Protein AF-A0A7L0DGQ9-F1 (afdb_monomer)

Foldseek 3Di:
DWKWKWWAADPPDDTDTQDGRQFDGDPPRDPQWGWHDDDPDIDIGRHPDDPVSPTDMDMDDDDPD

Sequence (65 aa):
SYVGWYQQKVPGTAPVTVIYGSSSRPSGIPTRFSGSASGSTGTLTISGVQPEDEAVYFCGGYDGS

Mean predicted aligned error: 3.0 Å

Solvent-accessible surface area (backbone atoms only — not comparable to full-atom values): 4022 Å² total; per-residue (Å²): 114,36,35,33,32,29,42,29,72,52,94,95,53,84,60,42,74,53,26,37,80,25,51,45,61,50,90,93,56,64,86,43,57,47,38,43,68,56,92,96,46,75,46,80,44,65,58,82,80,51,81,87,69,63,55,52,75,46,76,49,78,47,70,93,120

Organism: NCBI:txid118793

Secondary structure (DSSP, 8-state):
-EEEEEEESSTTSPPEEEEBTTTB--TTS-TTEEEEEETTEEEEEETT--GGG-SEEEEEEE---

InterPro domains:
  IPR007110 Immunoglobulin-like domain [PS50835] (1-65)
  IPR013106 Immunoglobulin V-set domain [PF07686] (2-60)
  IPR013106 Immunoglobulin V-set domain [SM00406] (2-61)
  IPR013783 Immunoglobulin-like fold [G3DSA:2.60.40.10] (1-64)
  IPR036179 Immunoglobulin-like domain superfamily [SSF48726] (2-63)
  IPR050150 Immunoglobulin Variable Light Chain [PTHR23267] (2-59)

pLDDT: mean 94.49, std 6.98, range [60.81, 98.38]

Structure (mmCIF, N/CA/C/O backbone):
data_AF-A0A7L0DGQ9-F1
#
_entry.id   AF-A0A7L0DGQ9-F1
#
loop_
_atom_site.group_PDB
_atom_site.id
_atom_site.type_symbol
_atom_site.label_atom_id
_atom_site.label_alt_id
_atom_site.label_comp_id
_atom_site.label_asym_id
_atom_site.label_entity_id
_atom_site.label_seq_id
_atom_site.pdbx_PDB_ins_code
_atom_site.Cartn_x
_atom_site.Cartn_y
_atom_site.Cartn_z
_atom_site.occupancy
_atom_site.B_iso_or_equiv
_atom_site.auth_seq_id
_atom_site.auth_comp_id
_atom_site.auth_asym_id
_atom_site.auth_atom_id
_atom_site.pdbx_PDB_model_num
ATOM 1 N N . SER A 1 1 ? 10.807 -5.822 -12.875 1.00 78.44 1 SER A N 1
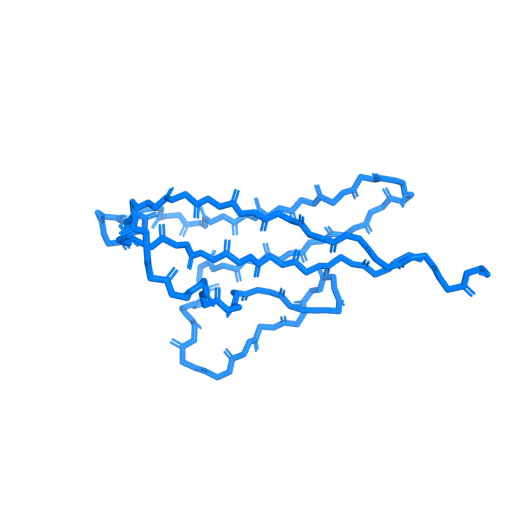ATOM 2 C CA . SER A 1 1 ? 10.406 -6.140 -11.499 1.00 78.44 1 SER A CA 1
ATOM 3 C C . SER A 1 1 ? 9.015 -5.585 -11.269 1.00 78.44 1 SER A C 1
ATOM 5 O O . SER A 1 1 ? 8.771 -4.427 -11.607 1.00 78.44 1 SER A O 1
ATOM 7 N N . TYR A 1 2 ? 8.092 -6.416 -10.793 1.00 89.25 2 TYR A N 1
ATOM 8 C CA . TYR A 1 2 ? 6.772 -5.977 -10.345 1.00 89.25 2 TYR A CA 1
ATOM 9 C C . TYR A 1 2 ? 6.731 -6.025 -8.831 1.00 89.25 2 TYR A C 1
ATOM 11 O O . TYR A 1 2 ? 7.324 -6.912 -8.229 1.00 89.25 2 TYR A O 1
ATOM 19 N N . VAL A 1 3 ? 5.996 -5.114 -8.211 1.00 95.31 3 VAL A N 1
ATOM 20 C CA . VAL A 1 3 ? 5.774 -5.153 -6.766 1.00 95.31 3 VAL A CA 1
ATOM 21 C C . VAL A 1 3 ? 4.282 -5.075 -6.468 1.00 95.31 3 VAL A C 1
ATOM 23 O O . VAL A 1 3 ? 3.505 -4.458 -7.200 1.00 95.31 3 VAL A O 1
ATOM 26 N N . GLY A 1 4 ? 3.868 -5.804 -5.439 1.00 96.44 4 GLY A N 1
ATOM 27 C CA . GLY A 1 4 ? 2.524 -5.791 -4.882 1.00 96.44 4 GLY A CA 1
ATOM 28 C C . GLY A 1 4 ? 2.557 -5.359 -3.422 1.00 96.44 4 GLY A C 1
ATOM 29 O O . GLY A 1 4 ? 3.567 -5.542 -2.741 1.00 96.44 4 GLY A O 1
ATOM 30 N N . TRP A 1 5 ? 1.449 -4.797 -2.948 1.00 98.38 5 TRP A N 1
ATOM 31 C CA . TRP A 1 5 ? 1.273 -4.322 -1.581 1.00 98.38 5 TRP A CA 1
ATOM 32 C C . TRP A 1 5 ? 0.014 -4.911 -0.988 1.00 98.38 5 TRP A C 1
ATOM 34 O O . TRP A 1 5 ? -1.024 -5.005 -1.652 1.00 98.38 5 TRP A O 1
ATOM 44 N N . TYR A 1 6 ? 0.113 -5.251 0.288 1.00 98.00 6 TYR A N 1
ATOM 45 C CA . TYR A 1 6 ? -0.923 -5.948 1.021 1.00 98.00 6 TYR A CA 1
ATOM 46 C C . TYR A 1 6 ? -1.119 -5.292 2.383 1.00 98.00 6 TYR A C 1
ATOM 48 O O . TYR A 1 6 ? -0.148 -4.942 3.051 1.00 98.00 6 TYR A O 1
ATOM 56 N N . GLN A 1 7 ? -2.374 -5.136 2.786 1.00 98.12 7 GLN A N 1
ATOM 57 C CA . GLN A 1 7 ? -2.785 -4.557 4.057 1.00 98.12 7 GLN A CA 1
ATOM 58 C C . GLN A 1 7 ? -3.348 -5.660 4.956 1.00 98.12 7 GLN A C 1
ATOM 60 O O . GLN A 1 7 ? -4.294 -6.352 4.579 1.00 98.12 7 GLN A O 1
ATOM 65 N N . GLN A 1 8 ? -2.803 -5.802 6.161 1.00 98.25 8 GLN A N 1
ATOM 66 C CA . GLN A 1 8 ? -3.33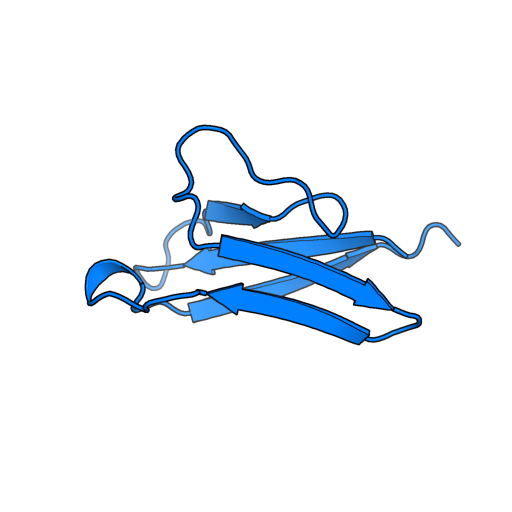1 -6.679 7.202 1.00 98.25 8 GLN A CA 1
ATOM 67 C C . GLN A 1 8 ? -3.789 -5.827 8.387 1.00 98.25 8 GLN A C 1
ATOM 69 O O . GLN A 1 8 ? -2.972 -5.292 9.134 1.00 98.25 8 GLN A O 1
ATOM 74 N N . LYS A 1 9 ? -5.109 -5.693 8.552 1.00 96.44 9 LYS A N 1
ATOM 75 C CA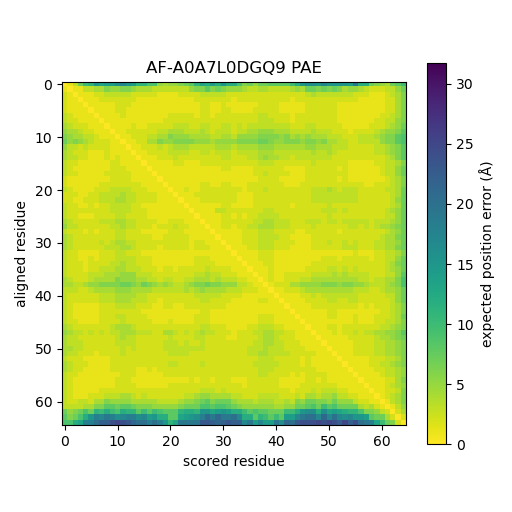 . LYS A 1 9 ? -5.699 -4.908 9.650 1.00 96.44 9 LYS A CA 1
ATOM 76 C C . LYS A 1 9 ? -5.724 -5.668 10.973 1.00 96.44 9 LYS A C 1
ATOM 78 O O . LYS A 1 9 ? -5.520 -5.081 12.025 1.00 96.44 9 LYS A O 1
ATOM 83 N N . VAL A 1 10 ? -5.973 -6.977 10.920 1.00 96.81 10 VAL A N 1
ATOM 84 C CA . VAL A 1 10 ? -6.093 -7.821 12.115 1.00 96.81 10 VAL A CA 1
ATOM 85 C C . VAL A 1 10 ? -4.995 -8.884 12.092 1.00 96.81 10 VAL A C 1
ATOM 87 O O . VAL A 1 10 ? -4.934 -9.660 11.131 1.00 96.81 10 VAL A O 1
ATOM 90 N N . PRO A 1 11 ? -4.130 -8.962 13.119 1.00 94.69 11 PRO A N 1
ATOM 91 C CA . PRO A 1 11 ? -3.132 -10.021 13.220 1.00 94.69 11 PRO A CA 1
ATOM 92 C C . PRO A 1 11 ? -3.764 -11.413 13.093 1.00 94.69 11 PRO A C 1
ATOM 94 O O . PRO A 1 11 ? -4.799 -11.695 13.691 1.00 94.69 11 PRO A O 1
ATOM 97 N N . GLY A 1 12 ? -3.154 -12.281 12.285 1.00 94.19 12 GLY A N 1
ATOM 98 C CA . GLY A 1 12 ? -3.653 -13.639 12.029 1.00 94.19 12 GLY A CA 1
ATOM 99 C C . GLY A 1 12 ? -4.722 -13.751 10.933 1.00 94.19 12 GLY A C 1
ATOM 100 O O . GLY A 1 12 ? -5.127 -14.863 10.606 1.00 94.19 12 GLY A O 1
ATOM 101 N N . THR A 1 13 ? -5.153 -12.640 10.323 1.00 95.94 13 THR A N 1
ATOM 102 C CA . THR A 1 13 ? -6.049 -12.658 9.149 1.00 95.94 13 THR A CA 1
ATOM 103 C C . THR A 1 13 ? -5.283 -12.606 7.830 1.00 95.94 13 THR A C 1
ATOM 105 O O . THR A 1 13 ? -4.126 -12.184 7.787 1.00 95.94 13 THR A O 1
ATOM 108 N N . ALA A 1 14 ? -5.919 -13.032 6.737 1.00 96.06 14 ALA A N 1
ATOM 109 C CA . ALA A 1 14 ? -5.327 -12.935 5.408 1.00 96.06 14 ALA A CA 1
ATOM 110 C C . ALA A 1 14 ? -5.144 -11.456 4.993 1.00 96.06 14 ALA A C 1
ATOM 112 O O . ALA A 1 14 ? -6.097 -10.680 5.103 1.00 96.06 14 ALA A O 1
ATOM 113 N N . PRO A 1 15 ? -3.958 -11.050 4.499 1.00 97.25 15 PRO A N 1
ATOM 114 C CA . PRO A 1 15 ? -3.756 -9.711 3.956 1.00 97.25 15 PRO A CA 1
ATOM 115 C C . PRO A 1 15 ? -4.633 -9.448 2.725 1.00 97.25 15 PRO A C 1
ATOM 117 O O . PRO A 1 15 ? -4.819 -10.322 1.880 1.00 97.25 15 PRO A O 1
ATOM 120 N N . VAL A 1 16 ? -5.118 -8.215 2.588 1.00 97.38 16 VAL A N 1
ATOM 121 C CA . VAL A 1 16 ? -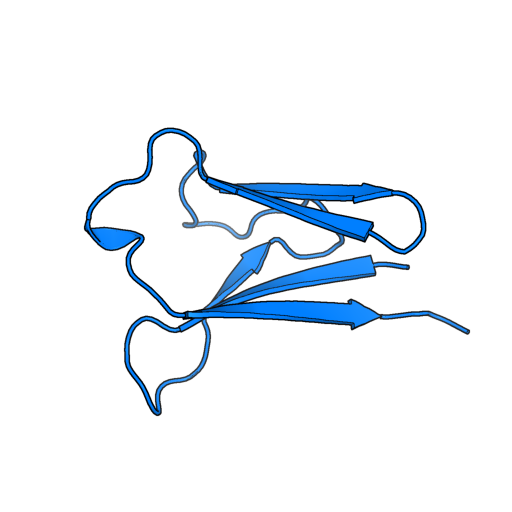5.867 -7.744 1.415 1.00 97.38 16 VAL A CA 1
ATOM 122 C C . VAL A 1 16 ? -4.914 -7.030 0.466 1.00 97.38 16 VAL A C 1
ATOM 124 O O . VAL A 1 16 ? -4.162 -6.153 0.885 1.00 97.38 16 VAL A O 1
ATOM 127 N N . THR A 1 17 ? -4.942 -7.364 -0.822 1.00 98.00 17 THR A N 1
ATOM 128 C CA . THR A 1 17 ? -4.156 -6.646 -1.836 1.00 98.00 17 THR A CA 1
ATOM 129 C C . THR A 1 17 ? -4.655 -5.210 -1.991 1.00 98.00 17 THR A C 1
ATOM 131 O O . THR A 1 17 ? -5.828 -4.990 -2.286 1.00 98.00 17 THR A O 1
ATOM 134 N N . VAL A 1 18 ? -3.757 -4.232 -1.846 1.00 98.19 18 VAL A N 1
ATOM 135 C CA . VAL A 1 18 ? -4.063 -2.804 -2.047 1.00 98.19 18 VAL A CA 1
ATOM 136 C C . VAL A 1 18 ? -3.519 -2.270 -3.368 1.00 98.19 18 VAL A C 1
ATOM 138 O O . VAL A 1 18 ? -4.197 -1.485 -4.023 1.00 98.19 18 VAL A O 1
ATOM 141 N N . ILE A 1 19 ? -2.341 -2.732 -3.799 1.00 98.38 19 ILE A N 1
ATOM 142 C CA . ILE A 1 19 ? -1.753 -2.428 -5.110 1.00 98.38 19 ILE A CA 1
ATOM 143 C C . ILE A 1 19 ? -1.139 -3.710 -5.680 1.00 98.38 19 ILE A C 1
ATOM 145 O O . ILE A 1 19 ? -0.480 -4.457 -4.961 1.00 98.38 19 ILE A O 1
ATOM 149 N N . TYR A 1 20 ? -1.325 -3.954 -6.973 1.00 96.38 20 TYR A N 1
ATOM 150 C CA . TYR A 1 20 ? -0.686 -5.022 -7.737 1.00 96.38 20 TYR A CA 1
ATOM 151 C C . TYR A 1 20 ? -0.043 -4.457 -9.006 1.00 96.38 20 TYR A C 1
ATOM 153 O O . TYR A 1 20 ? -0.358 -3.349 -9.442 1.00 96.38 20 TYR A O 1
ATOM 161 N N . GLY A 1 21 ? 0.879 -5.213 -9.608 1.00 94.69 21 GLY A N 1
ATOM 162 C CA . GLY A 1 21 ? 1.529 -4.802 -10.857 1.00 94.69 21 GLY A CA 1
ATOM 163 C C . GLY A 1 21 ? 2.203 -3.430 -10.761 1.00 94.69 21 GLY A C 1
ATOM 164 O O . GLY A 1 21 ? 2.162 -2.659 -11.714 1.00 94.69 21 GLY A O 1
ATOM 165 N N . SER A 1 22 ? 2.769 -3.099 -9.599 1.00 95.56 22 SER A N 1
ATOM 166 C CA . SER A 1 22 ? 3.443 -1.836 -9.275 1.00 95.56 22 SER A CA 1
ATOM 167 C C . SER A 1 22 ? 2.559 -0.591 -9.139 1.00 95.56 22 SER A C 1
ATOM 169 O O . SER A 1 22 ? 2.916 0.290 -8.365 1.00 95.56 22 SER A O 1
ATOM 171 N N . SER A 1 23 ? 1.425 -0.494 -9.836 1.00 96.44 23 SER A N 1
ATOM 172 C CA . SER A 1 23 ? 0.589 0.722 -9.838 1.00 96.44 23 SER A CA 1
ATOM 173 C C . SER A 1 23 ? -0.917 0.478 -9.940 1.00 96.44 23 SER A C 1
ATOM 175 O O . SER A 1 23 ? -1.705 1.411 -9.773 1.00 96.44 23 SER A O 1
ATOM 177 N N . SER A 1 24 ? -1.343 -0.758 -10.200 1.00 97.12 24 SER A N 1
ATOM 178 C CA . SER A 1 24 ? -2.754 -1.080 -10.396 1.00 97.12 24 SER A CA 1
ATOM 179 C C . SER A 1 24 ? -3.440 -1.322 -9.059 1.00 97.12 24 SER A C 1
ATOM 181 O O . SER A 1 24 ? -2.936 -2.037 -8.197 1.00 97.12 24 SER A O 1
ATOM 183 N N . ARG A 1 25 ? -4.617 -0.732 -8.879 1.00 97.62 25 ARG A N 1
ATOM 184 C CA . ARG A 1 25 ? -5.400 -0.832 -7.648 1.00 97.62 25 ARG A CA 1
ATOM 185 C C . ARG A 1 25 ? -6.634 -1.711 -7.883 1.00 97.62 25 ARG A C 1
ATOM 187 O O . ARG A 1 25 ? -7.347 -1.460 -8.857 1.00 97.62 25 ARG A O 1
ATOM 194 N N . PRO A 1 26 ? -6.910 -2.728 -7.045 1.00 97.94 26 PRO A N 1
ATOM 195 C CA . PRO A 1 26 ? -8.132 -3.520 -7.164 1.00 97.94 26 PRO A CA 1
ATOM 196 C C . PRO A 1 26 ? -9.403 -2.679 -6.977 1.00 97.94 26 PRO A C 1
ATOM 198 O O . PRO A 1 26 ? -9.393 -1.635 -6.320 1.00 97.94 26 PRO A O 1
ATOM 201 N N . SER A 1 27 ? -10.519 -3.171 -7.519 1.00 97.12 27 SER A N 1
ATOM 202 C CA . SER A 1 27 ? -11.852 -2.621 -7.245 1.00 97.12 27 SER A CA 1
ATOM 203 C C . SER A 1 27 ? -12.133 -2.594 -5.738 1.00 97.12 27 SER A C 1
ATOM 205 O O . SER A 1 27 ? -11.823 -3.551 -5.033 1.00 97.12 27 SER A O 1
ATOM 207 N N . GLY A 1 28 ? -12.746 -1.514 -5.250 1.00 95.88 28 GLY A N 1
ATOM 208 C CA . GLY A 1 28 ? -13.117 -1.357 -3.839 1.00 95.88 28 GLY A CA 1
ATOM 209 C C . GLY A 1 28 ? -12.007 -0.821 -2.930 1.00 95.88 28 GLY A C 1
ATOM 210 O O . GLY A 1 28 ? -12.296 -0.458 -1.793 1.00 95.88 28 GLY A O 1
ATOM 211 N N . ILE A 1 29 ? -10.765 -0.698 -3.414 1.00 97.69 29 ILE A N 1
ATOM 212 C CA . ILE A 1 29 ? -9.700 -0.020 -2.665 1.00 97.69 29 ILE A CA 1
ATOM 213 C C . ILE A 1 29 ? -9.796 1.501 -2.889 1.00 97.69 29 ILE A C 1
ATOM 215 O O . ILE A 1 29 ? -9.888 1.941 -4.043 1.00 97.69 29 ILE A O 1
ATOM 219 N N . PRO A 1 30 ? -9.758 2.322 -1.820 1.00 97.50 30 PRO A N 1
ATOM 220 C CA . PRO A 1 30 ? -9.901 3.771 -1.923 1.00 97.50 30 PRO A CA 1
ATOM 221 C C . PRO A 1 30 ? -8.889 4.441 -2.859 1.00 97.50 30 PRO A C 1
ATOM 223 O O . PRO A 1 30 ? -7.727 4.041 -2.952 1.00 97.50 30 PRO A O 1
ATOM 226 N N . THR A 1 31 ? -9.309 5.535 -3.503 1.00 97.00 31 THR A N 1
ATOM 227 C CA . THR A 1 31 ? -8.485 6.269 -4.480 1.00 97.00 31 THR A CA 1
ATOM 228 C C . THR A 1 31 ? -7.212 6.880 -3.900 1.00 97.00 31 THR A C 1
ATOM 230 O O . THR A 1 31 ? -6.274 7.134 -4.655 1.00 97.00 31 THR A O 1
ATOM 233 N N . ARG A 1 32 ? -7.166 7.048 -2.574 1.00 97.69 32 ARG A N 1
ATOM 234 C CA . ARG A 1 32 ? -6.007 7.530 -1.815 1.00 97.69 32 ARG A CA 1
ATOM 235 C C . ARG A 1 32 ? -4.787 6.607 -1.837 1.00 97.69 32 ARG A C 1
ATOM 237 O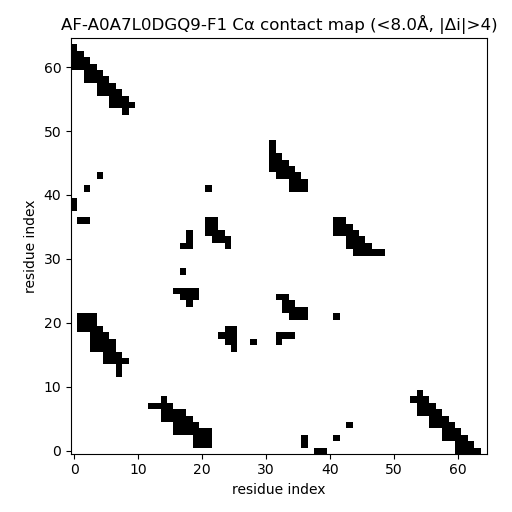 O . ARG A 1 32 ? -3.695 7.081 -1.548 1.00 97.69 32 ARG A O 1
ATOM 244 N N . PHE A 1 33 ? -4.950 5.322 -2.158 1.00 98.31 33 PHE A N 1
ATOM 245 C CA . PHE A 1 33 ? -3.830 4.383 -2.278 1.00 98.31 33 PHE A CA 1
ATOM 246 C C . PHE A 1 33 ? -3.242 4.430 -3.685 1.00 98.31 33 PHE A C 1
ATOM 248 O O . PHE A 1 33 ? -3.948 4.144 -4.647 1.00 98.31 33 PHE A O 1
ATOM 255 N N . SER A 1 34 ? -1.953 4.699 -3.833 1.00 98.06 34 SER A N 1
ATOM 256 C CA . SER A 1 34 ? -1.250 4.594 -5.117 1.00 98.06 34 SER A CA 1
ATOM 257 C C . SER A 1 34 ? 0.095 3.906 -4.947 1.00 98.06 34 SER A C 1
ATOM 259 O O . SER A 1 34 ? 0.751 4.092 -3.925 1.00 98.06 34 SER A O 1
ATOM 261 N N . GLY A 1 35 ? 0.521 3.145 -5.953 1.00 97.25 35 GLY A N 1
ATOM 262 C CA . GLY A 1 35 ? 1.846 2.533 -5.979 1.00 97.25 35 GLY A CA 1
ATOM 263 C C . GLY A 1 35 ? 2.680 2.995 -7.163 1.00 97.25 35 GLY A C 1
ATOM 264 O O . GLY A 1 35 ? 2.150 3.365 -8.215 1.00 97.25 35 GLY A O 1
ATOM 265 N N . SER A 1 36 ? 3.993 2.956 -6.979 1.00 95.56 36 SER A N 1
ATOM 266 C CA . SER A 1 36 ? 4.978 3.135 -8.038 1.00 95.56 36 SER A CA 1
ATOM 267 C C . SER A 1 36 ? 6.202 2.254 -7.787 1.00 95.56 36 SER A C 1
ATOM 269 O O . SER A 1 36 ? 6.435 1.768 -6.677 1.00 95.56 36 SER A O 1
ATOM 271 N N . ALA A 1 37 ? 6.990 2.029 -8.836 1.00 93.81 37 ALA A N 1
ATOM 272 C CA . ALA A 1 37 ? 8.251 1.308 -8.747 1.00 93.81 37 ALA A CA 1
ATOM 273 C C . ALA A 1 37 ? 9.284 1.934 -9.687 1.00 93.81 37 ALA A C 1
ATOM 275 O O . ALA A 1 37 ? 8.960 2.288 -10.821 1.00 93.81 37 ALA A O 1
ATOM 276 N N . SER A 1 38 ? 10.523 2.056 -9.216 1.00 92.00 38 SER A N 1
ATOM 277 C CA . SER A 1 38 ? 11.673 2.506 -9.999 1.00 92.00 38 SER A CA 1
ATOM 278 C C . SER A 1 38 ? 12.911 1.723 -9.575 1.00 92.00 38 SER A C 1
ATOM 280 O O . SER A 1 38 ? 13.259 1.693 -8.394 1.00 92.00 38 SER A O 1
ATOM 282 N N . GLY A 1 39 ? 13.566 1.055 -10.528 1.00 88.25 39 GLY A N 1
ATOM 283 C CA . GLY A 1 39 ? 14.682 0.152 -10.235 1.00 88.25 39 GLY A CA 1
ATOM 284 C C . GLY A 1 39 ? 14.283 -0.933 -9.228 1.00 88.25 39 GLY A C 1
AT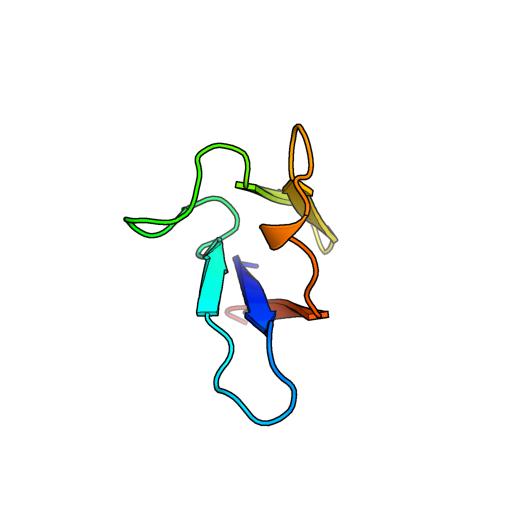OM 285 O O . GLY A 1 39 ? 13.331 -1.675 -9.460 1.00 88.25 39 GLY A O 1
ATOM 286 N N . SER A 1 40 ? 15.005 -1.000 -8.107 1.00 89.69 40 SER A N 1
ATOM 287 C CA . SER A 1 40 ? 14.757 -1.913 -6.980 1.00 89.69 40 SER A CA 1
ATOM 288 C C . SER A 1 40 ? 13.912 -1.295 -5.857 1.00 89.69 40 SER A C 1
ATOM 290 O O . SER A 1 40 ? 13.788 -1.880 -4.782 1.00 89.69 40 SER A O 1
ATOM 292 N N . THR A 1 41 ? 13.362 -0.097 -6.060 1.00 92.50 41 THR A N 1
ATOM 293 C CA . THR A 1 41 ? 12.590 0.627 -5.047 1.00 92.50 41 THR A CA 1
ATOM 294 C C . THR A 1 41 ? 11.117 0.665 -5.433 1.00 92.50 41 THR A C 1
ATOM 296 O O . THR A 1 41 ? 10.741 1.226 -6.461 1.00 92.50 41 THR A O 1
ATOM 299 N N . GLY A 1 42 ? 10.270 0.092 -4.577 1.00 94.12 42 GLY A N 1
ATOM 300 C CA . GLY A 1 42 ? 8.820 0.268 -4.621 1.00 94.12 42 GLY A CA 1
ATOM 301 C C . GLY A 1 42 ? 8.370 1.354 -3.645 1.00 94.12 42 GLY A C 1
ATOM 302 O O . GLY A 1 42 ? 8.939 1.499 -2.565 1.00 94.12 42 GLY A O 1
ATOM 303 N N . THR A 1 43 ? 7.337 2.112 -3.995 1.00 96.81 43 THR A N 1
ATOM 304 C CA . THR A 1 43 ? 6.708 3.103 -3.113 1.00 96.81 43 THR A CA 1
ATOM 305 C C . THR A 1 43 ? 5.204 2.870 -3.062 1.00 96.81 43 THR A C 1
ATOM 307 O O . THR A 1 43 ? 4.556 2.767 -4.098 1.00 96.81 43 THR A O 1
ATOM 310 N N . LEU A 1 44 ? 4.652 2.814 -1.848 1.00 98.19 44 LEU A N 1
ATOM 311 C CA . LEU A 1 44 ? 3.218 2.934 -1.596 1.00 98.19 44 LEU A CA 1
ATOM 312 C C . LEU A 1 44 ? 2.958 4.312 -1.006 1.00 98.19 44 LEU A C 1
ATOM 314 O O . LEU A 1 44 ? 3.593 4.710 -0.033 1.00 98.19 44 LEU A O 1
ATOM 318 N N . THR A 1 45 ? 2.007 5.025 -1.586 1.00 98.25 45 THR A N 1
ATOM 319 C CA . THR A 1 45 ? 1.549 6.321 -1.102 1.00 98.25 45 THR A CA 1
ATOM 320 C C . THR 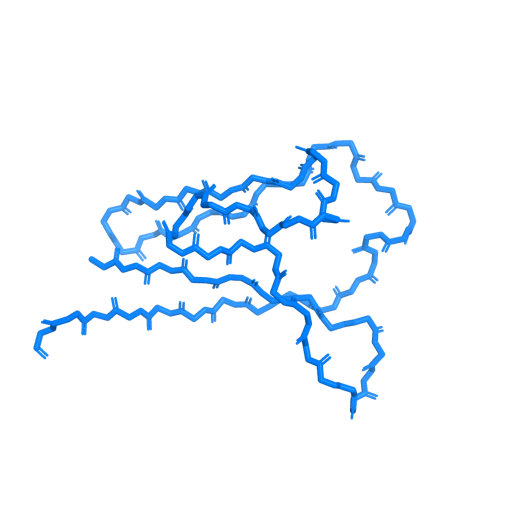A 1 45 ? 0.095 6.201 -0.682 1.00 98.25 45 THR A C 1
ATOM 322 O O . THR A 1 45 ? -0.727 5.655 -1.416 1.00 98.25 45 THR A O 1
ATOM 325 N N . ILE A 1 46 ? -0.213 6.722 0.504 1.00 98.31 46 ILE A N 1
ATOM 326 C CA . ILE A 1 46 ? -1.570 6.832 1.035 1.00 98.31 46 ILE A CA 1
ATOM 327 C C . ILE A 1 46 ? -1.826 8.322 1.266 1.00 98.31 46 ILE A C 1
ATOM 329 O O . ILE A 1 46 ? -1.314 8.909 2.217 1.00 98.31 46 ILE A O 1
ATOM 333 N N . SER A 1 47 ? -2.549 8.969 0.353 1.00 98.00 47 SER A N 1
ATOM 334 C CA . SER A 1 47 ? -2.820 10.408 0.434 1.00 98.00 47 SER A CA 1
ATOM 335 C C . SER A 1 47 ? -4.000 10.697 1.362 1.00 98.00 47 SER A C 1
ATOM 337 O O . SER A 1 47 ? -5.093 10.190 1.127 1.00 98.00 47 SER A O 1
ATOM 339 N N . GLY A 1 48 ? -3.821 11.553 2.368 1.00 97.38 48 GLY A N 1
ATOM 340 C CA . GLY A 1 48 ? -4.899 11.861 3.315 1.00 97.38 48 GLY A CA 1
ATOM 341 C C . GLY A 1 48 ? -5.274 10.644 4.160 1.00 97.38 48 GLY A C 1
ATOM 342 O O . GLY A 1 48 ? -6.421 10.208 4.133 1.00 97.38 48 GLY A O 1
ATOM 343 N N . VAL A 1 49 ? -4.277 10.086 4.855 1.00 97.69 49 VAL A N 1
ATOM 344 C CA . VAL A 1 49 ? -4.415 8.932 5.756 1.00 97.69 49 VAL A CA 1
ATOM 345 C C . VAL A 1 49 ? -5.596 9.124 6.709 1.00 97.69 49 VAL A C 1
ATOM 347 O O . VAL A 1 49 ? -5.741 10.184 7.320 1.00 97.69 49 VAL A O 1
ATOM 350 N N . GLN A 1 50 ? -6.419 8.086 6.837 1.00 97.75 50 GLN A N 1
ATOM 351 C CA . GLN A 1 50 ? -7.590 8.050 7.714 1.00 97.75 50 GLN A CA 1
ATOM 352 C C . GLN A 1 50 ? -7.421 6.973 8.803 1.00 97.75 50 GLN A C 1
ATOM 354 O O . GLN A 1 50 ? -6.588 6.079 8.638 1.00 97.75 50 GLN A O 1
ATOM 359 N N . PRO A 1 51 ? -8.189 7.013 9.912 1.00 97.62 51 PRO A N 1
ATOM 360 C CA . PRO A 1 51 ? -8.070 6.024 10.989 1.00 97.62 51 PRO A CA 1
ATOM 361 C C . PRO A 1 51 ? -8.218 4.574 10.513 1.00 97.62 51 PRO A C 1
ATOM 363 O O . PRO A 1 51 ? -7.530 3.683 10.996 1.00 97.62 51 PRO A O 1
ATOM 366 N N . GLU A 1 52 ? -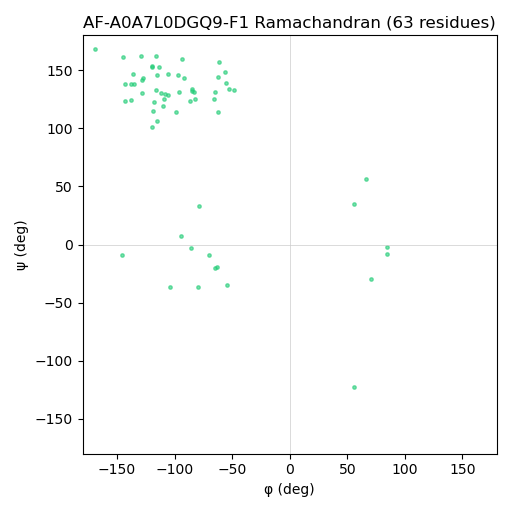9.067 4.317 9.517 1.00 95.12 52 GLU A N 1
ATOM 367 C CA . GLU A 1 52 ? -9.251 2.974 8.966 1.00 95.12 52 GLU A CA 1
ATOM 368 C C . GLU A 1 52 ? -8.059 2.444 8.152 1.00 95.12 52 GLU A C 1
ATOM 370 O O . GLU A 1 52 ? -8.075 1.271 7.761 1.00 95.12 52 GLU A O 1
ATOM 375 N N . ASP A 1 53 ? -7.060 3.281 7.865 1.00 96.75 53 ASP A N 1
ATOM 376 C CA . ASP A 1 53 ? -5.825 2.886 7.188 1.00 96.75 53 ASP A CA 1
ATOM 377 C C . ASP A 1 53 ? -4.776 2.339 8.180 1.00 96.75 53 ASP A C 1
ATOM 379 O O . ASP A 1 53 ? -3.710 1.892 7.752 1.00 96.75 53 ASP A O 1
ATOM 383 N N . GLU A 1 54 ? -5.059 2.333 9.488 1.00 97.19 54 GLU A N 1
ATOM 384 C CA . GLU A 1 54 ? -4.216 1.687 10.497 1.00 97.19 54 GLU A CA 1
ATOM 385 C C . GLU A 1 54 ? -4.143 0.172 10.246 1.00 97.19 54 GLU A C 1
ATOM 387 O O . GLU A 1 54 ? -5.143 -0.549 10.297 1.00 97.19 54 GLU A O 1
ATOM 392 N N . ALA A 1 55 ? -2.946 -0.306 9.904 1.00 97.50 55 ALA A N 1
ATOM 393 C CA . ALA A 1 55 ? -2.688 -1.692 9.540 1.00 97.50 55 ALA A CA 1
ATOM 394 C C . ALA A 1 55 ? -1.182 -1.975 9.465 1.00 97.50 55 ALA A C 1
ATOM 396 O O . ALA A 1 55 ? -0.360 -1.059 9.384 1.00 97.50 55 ALA A O 1
ATOM 397 N N . VAL A 1 56 ? -0.830 -3.258 9.377 1.00 98.12 56 VAL A N 1
ATOM 398 C CA . VAL A 1 56 ? 0.491 -3.678 8.903 1.00 98.12 56 V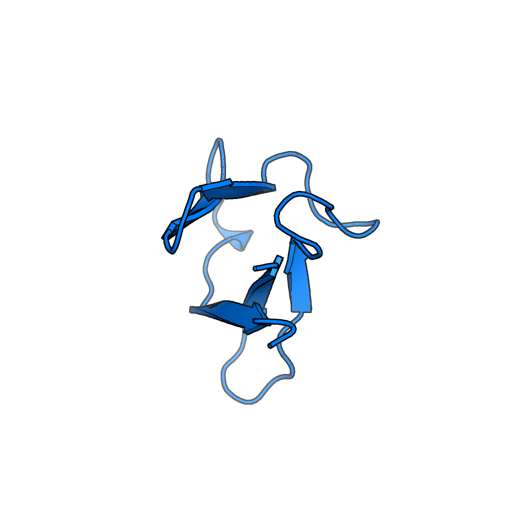AL A CA 1
ATOM 399 C C . VAL A 1 56 ? 0.468 -3.751 7.378 1.00 98.12 56 VAL A C 1
ATOM 401 O O . VAL A 1 56 ? -0.440 -4.343 6.789 1.00 98.12 56 VAL A O 1
ATOM 404 N N . TYR A 1 57 ? 1.476 -3.158 6.740 1.00 98.00 57 TYR A N 1
ATOM 405 C CA . TYR A 1 57 ? 1.631 -3.164 5.289 1.00 98.00 57 TYR A CA 1
ATOM 406 C C . TYR A 1 57 ? 2.836 -4.001 4.883 1.00 98.00 57 TYR A C 1
ATOM 408 O O . TYR A 1 57 ? 3.942 -3.801 5.382 1.00 98.00 57 TYR A O 1
ATOM 416 N N . PHE A 1 58 ? 2.620 -4.907 3.936 1.00 97.56 58 PHE A N 1
ATOM 417 C CA . PHE A 1 58 ? 3.656 -5.757 3.362 1.00 97.56 58 PHE A CA 1
ATOM 418 C C . PHE A 1 58 ? 3.832 -5.430 1.886 1.00 97.56 58 PHE A C 1
ATOM 420 O O . PHE A 1 58 ? 2.851 -5.146 1.196 1.00 97.56 58 PHE A O 1
ATOM 427 N N . CYS A 1 59 ? 5.064 -5.525 1.391 1.00 96.00 59 CYS A N 1
ATOM 428 C CA . CYS A 1 59 ? 5.343 -5.541 -0.037 1.00 96.00 59 CYS A CA 1
ATOM 429 C C . CYS A 1 59 ? 5.903 -6.904 -0.459 1.00 96.00 59 CYS A C 1
ATOM 431 O O . CYS A 1 59 ? 6.512 -7.618 0.335 1.00 96.00 59 CYS A O 1
ATOM 433 N N . GLY A 1 60 ? 5.676 -7.267 -1.717 1.00 93.38 60 GLY A N 1
ATOM 434 C CA . GLY A 1 60 ? 6.267 -8.447 -2.339 1.00 93.38 60 GLY A CA 1
ATOM 435 C C . GLY A 1 60 ? 6.721 -8.105 -3.746 1.00 93.38 60 GLY A C 1
ATOM 436 O O . GLY A 1 60 ? 5.923 -7.600 -4.535 1.00 93.38 60 GLY A O 1
ATOM 437 N N . GLY A 1 61 ? 7.997 -8.344 -4.038 1.00 90.12 61 GLY A N 1
ATOM 438 C CA . GLY A 1 61 ? 8.568 -8.193 -5.372 1.00 90.12 61 GLY A CA 1
ATOM 439 C C . GLY A 1 61 ? 8.496 -9.501 -6.156 1.00 90.12 61 GLY A C 1
ATOM 440 O O . GLY A 1 61 ? 8.673 -10.577 -5.588 1.00 90.12 61 GLY A O 1
ATOM 441 N N . TYR A 1 62 ? 8.249 -9.402 -7.456 1.00 85.19 62 TYR A N 1
ATOM 442 C CA . TYR A 1 62 ? 8.463 -10.471 -8.418 1.00 85.19 62 TYR A CA 1
ATOM 443 C C . TYR A 1 62 ? 9.484 -10.002 -9.450 1.00 85.19 62 TYR A C 1
ATOM 445 O O . TYR A 1 62 ? 9.234 -9.082 -10.244 1.00 85.19 62 TYR A O 1
ATOM 453 N N . ASP A 1 63 ? 10.628 -10.672 -9.434 1.00 77.38 63 ASP A N 1
ATOM 454 C CA . ASP A 1 63 ? 11.652 -10.554 -10.454 1.00 77.38 63 ASP A CA 1
ATOM 455 C C . ASP A 1 63 ? 11.467 -11.740 -11.399 1.00 77.38 63 ASP A C 1
ATOM 457 O O . ASP A 1 63 ? 11.581 -12.892 -10.999 1.00 77.38 63 ASP A O 1
ATOM 461 N N . GLY A 1 64 ? 11.088 -11.457 -12.646 1.00 65.00 64 GLY A N 1
ATOM 462 C CA . GLY A 1 64 ? 10.834 -12.482 -13.664 1.00 65.00 64 GLY A CA 1
ATOM 463 C C . GLY A 1 64 ? 12.106 -13.050 -14.295 1.00 65.00 64 GLY A C 1
ATOM 464 O O . GLY A 1 64 ? 12.097 -13.298 -15.497 1.00 65.00 64 GLY A O 1
ATOM 465 N N . SER A 1 65 ? 13.198 -13.148 -13.531 1.00 60.81 65 SER A N 1
ATOM 466 C CA . SER A 1 65 ? 14.478 -13.709 -13.983 1.00 60.81 65 SER A CA 1
ATOM 467 C C . SER A 1 65 ? 14.468 -15.229 -13.966 1.00 60.81 65 SER A C 1
ATOM 469 O O . SER A 1 65 ? 14.076 -15.771 -12.907 1.00 60.81 65 SER A O 1
#

Nearest PDB structures (foldseek):
  7pi2-assembly1_C  TM=9.616E-01  e=7.762E-07  Gallus gallus
  7a0y-assembly2_F  TM=9.582E-01  e=1.046E-06  Gallus gallus
  4qci-assembly2_L  TM=9.036E-01  e=1.587E-06  Homo sapiens
  6vy5-assembly1_L  TM=9.297E-01  e=3.057E-06  Homo sapiens
  6iec-assembly2_D  TM=9.192E-01  e=4.118E-06  Homo sapiens

Radius of gyration: 11.84 Å; Cα contacts (8 Å, |Δi|>4): 114; chains: 1; bounding box: 28×26×27 Å